Protein AF-A0A2H0WEZ4-F1 (afdb_monomer_lite)

Foldseek 3Di:
DDDDDDDDPPDDDDPDPDAQDPPFDWDQDDPVCVVPDPPCQQLVNDPQQDPVVRAGVVRHNNVQRHPVNQVVCCVVPSIGRGDPPPPHD

Radius of gyration: 21.71 Å; chains: 1; bounding box: 76×29×44 Å

Sequence (89 aa):
MRKDHRHSTFQRPHPTPKRLRTTIRFDGINPADFSTYDFRFACEDCSHFDAEGSRCTLGYDPQWHRKSFQQKSYELSGRMALCRFLEID

Secondary structure (DSSP, 8-state):
----------PPPPPPPPPPP----EEE--HHHHHH---TTSGGG-TTEETTTTEETTS--GGGGSHHHHHHHHHHHSEEE--SS----

pLDDT: mean 76.58, std 13.25, range [44.0, 92.0]

Structure (mmCIF, N/CA/C/O backbone):
data_AF-A0A2H0WEZ4-F1
#
_entry.id   AF-A0A2H0WEZ4-F1
#
loop_
_atom_site.group_PDB
_atom_site.id
_atom_site.type_symbol
_atom_site.label_atom_id
_atom_site.label_alt_id
_atom_site.label_comp_id
_atom_site.label_asym_id
_atom_site.label_entity_id
_atom_site.label_seq_id
_atom_site.pdbx_PDB_ins_code
_atom_site.Cartn_x
_atom_site.Cartn_y
_atom_site.Cartn_z
_atom_site.occupancy
_atom_site.B_iso_or_equiv
_atom_site.auth_seq_id
_atom_site.auth_comp_id
_atom_site.auth_asym_id
_atom_site.auth_atom_id
_atom_site.pdbx_PDB_model_num
ATOM 1 N N . MET A 1 1 ? 62.177 19.191 -27.261 1.00 44.00 1 MET A N 1
ATOM 2 C CA . MET A 1 1 ? 60.786 19.224 -27.767 1.00 44.00 1 MET A CA 1
ATOM 3 C C . MET A 1 1 ? 59.927 18.331 -26.873 1.00 44.00 1 MET A C 1
ATOM 5 O O . MET A 1 1 ? 60.004 17.120 -27.011 1.00 44.00 1 MET A O 1
ATOM 9 N N . ARG A 1 2 ? 59.201 18.894 -25.896 1.00 47.44 2 ARG A N 1
ATOM 10 C CA . ARG A 1 2 ? 58.285 18.145 -25.012 1.00 47.44 2 ARG A CA 1
ATOM 11 C C . ARG A 1 2 ? 56.864 18.305 -25.563 1.00 47.44 2 ARG A C 1
ATOM 13 O O . ARG A 1 2 ? 56.421 19.436 -25.727 1.00 47.44 2 ARG A O 1
ATOM 20 N N . LYS A 1 3 ? 56.197 17.206 -25.925 1.00 50.72 3 LYS A N 1
ATOM 21 C CA . LYS A 1 3 ? 54.777 17.195 -26.309 1.00 50.72 3 LYS A CA 1
ATOM 22 C C . LYS A 1 3 ? 54.000 16.538 -25.173 1.00 50.72 3 LYS A C 1
ATOM 24 O O . LYS A 1 3 ? 53.950 15.315 -25.089 1.00 50.72 3 LYS A O 1
ATOM 29 N N . ASP A 1 4 ? 53.437 17.358 -24.296 1.00 53.47 4 ASP A N 1
ATOM 30 C CA . ASP A 1 4 ? 52.555 16.907 -23.223 1.00 53.47 4 ASP A CA 1
ATOM 31 C C . ASP A 1 4 ? 51.177 16.563 -23.810 1.00 53.47 4 ASP A C 1
ATOM 33 O O . ASP A 1 4 ? 50.364 17.439 -24.115 1.00 53.47 4 ASP A O 1
ATOM 37 N N . HIS A 1 5 ? 50.921 15.268 -24.005 1.00 55.41 5 HIS A N 1
ATOM 38 C CA . HIS A 1 5 ? 49.603 14.737 -24.351 1.00 55.41 5 HIS A CA 1
ATOM 39 C C . HIS A 1 5 ? 48.688 14.790 -23.117 1.00 55.41 5 HIS A C 1
ATOM 41 O O . HIS A 1 5 ? 48.804 13.971 -22.206 1.00 55.41 5 HIS A O 1
ATOM 47 N N . ARG A 1 6 ? 47.753 15.748 -23.084 1.00 54.94 6 ARG A N 1
ATOM 48 C CA . ARG A 1 6 ? 46.680 15.798 -22.078 1.00 54.94 6 ARG A CA 1
ATOM 49 C C . ARG A 1 6 ? 45.576 14.809 -22.460 1.00 54.94 6 ARG A C 1
ATOM 51 O O . ARG A 1 6 ? 44.788 15.083 -23.361 1.00 54.94 6 ARG A O 1
ATOM 58 N N . HIS A 1 7 ? 45.503 13.674 -21.770 1.00 53.19 7 HIS A N 1
ATOM 59 C CA . HIS A 1 7 ? 44.324 12.809 -21.803 1.00 53.19 7 HIS A CA 1
ATOM 60 C C . HIS A 1 7 ? 43.188 13.476 -21.015 1.00 53.19 7 HIS A C 1
ATOM 62 O O . HIS A 1 7 ? 43.254 13.595 -19.795 1.00 53.19 7 HIS A O 1
ATOM 68 N N . SER A 1 8 ? 42.157 13.935 -21.727 1.00 56.94 8 SER A N 1
ATOM 69 C CA . SER A 1 8 ? 40.908 14.430 -21.143 1.00 56.94 8 SER A CA 1
ATOM 70 C C . SER A 1 8 ? 39.991 13.240 -20.857 1.00 56.94 8 SER A C 1
ATOM 72 O O . SER A 1 8 ? 39.419 12.652 -21.774 1.00 56.94 8 SER A O 1
ATOM 74 N N . THR A 1 9 ? 39.883 12.840 -19.591 1.00 59.91 9 THR A N 1
ATOM 75 C CA . THR A 1 9 ? 38.953 11.798 -19.144 1.00 59.91 9 THR A CA 1
ATOM 76 C C . THR A 1 9 ? 37.585 12.420 -18.879 1.00 59.91 9 THR A C 1
ATOM 78 O O . THR A 1 9 ? 37.285 12.903 -17.791 1.00 59.91 9 THR A O 1
ATOM 81 N N . PHE A 1 10 ? 36.729 12.413 -19.901 1.00 59.62 10 PHE A N 1
ATOM 82 C CA . PHE A 1 10 ? 35.327 12.801 -19.769 1.00 59.62 10 PHE A CA 1
ATOM 83 C C . PHE A 1 10 ? 34.579 11.710 -18.983 1.00 59.62 10 PHE A C 1
ATOM 85 O O . PHE A 1 10 ? 34.120 10.714 -19.545 1.00 59.62 10 PHE A O 1
ATOM 92 N N . GLN A 1 11 ? 34.520 11.847 -17.658 1.00 67.00 11 GLN A N 1
ATOM 93 C CA . GLN A 1 11 ? 33.752 10.942 -16.804 1.00 67.00 11 GLN A CA 1
ATOM 94 C C . GLN A 1 11 ? 32.254 11.182 -17.040 1.00 67.00 11 GLN A C 1
ATOM 96 O O . GLN A 1 11 ? 31.764 12.303 -16.907 1.00 67.00 11 GLN A O 1
ATOM 101 N N . ARG A 1 12 ? 31.521 10.131 -17.429 1.00 67.06 12 ARG A N 1
ATOM 102 C CA . ARG A 1 12 ? 30.060 10.190 -17.580 1.00 67.06 12 ARG A CA 1
ATOM 103 C C . ARG A 1 12 ? 29.423 10.382 -16.197 1.00 67.06 12 ARG A C 1
ATOM 105 O O . ARG A 1 12 ? 29.832 9.687 -15.268 1.00 67.06 12 ARG A O 1
ATOM 112 N N . PRO A 1 13 ? 28.430 11.274 -16.042 1.00 65.31 13 PRO A N 1
ATOM 113 C CA . PRO A 1 13 ? 27.767 11.458 -14.759 1.00 65.31 13 PRO A CA 1
ATOM 114 C C . PRO A 1 13 ? 27.085 10.152 -14.342 1.00 65.31 13 PRO A C 1
ATOM 116 O O . PRO A 1 13 ? 26.317 9.566 -15.108 1.00 65.31 13 PRO A O 1
ATOM 119 N N . HIS A 1 14 ? 27.387 9.686 -13.130 1.00 70.75 14 HIS A N 1
ATOM 120 C CA . HIS A 1 14 ? 26.694 8.548 -12.541 1.00 70.75 14 HIS A CA 1
ATOM 121 C C . HIS A 1 14 ? 25.206 8.891 -12.371 1.00 70.75 14 HIS A C 1
ATOM 123 O O . HIS A 1 14 ? 24.896 9.985 -11.887 1.00 70.75 14 HIS A O 1
ATOM 129 N N . PRO A 1 15 ? 24.278 7.991 -12.750 1.00 67.38 15 PRO A N 1
ATOM 130 C CA . PRO A 1 15 ? 22.858 8.212 -12.524 1.00 67.38 15 PRO A CA 1
ATOM 131 C C . PRO A 1 15 ? 22.621 8.367 -11.021 1.00 67.38 15 PRO A C 1
ATOM 133 O O . PRO A 1 15 ? 22.943 7.480 -10.230 1.00 67.38 15 PRO A O 1
ATOM 136 N N . THR A 1 16 ? 22.096 9.522 -10.621 1.00 68.62 16 THR A N 1
ATOM 137 C CA . THR A 1 16 ? 21.748 9.792 -9.230 1.00 68.62 16 THR A CA 1
ATOM 138 C C . THR A 1 16 ? 20.659 8.813 -8.790 1.00 68.62 16 THR A C 1
ATOM 140 O O . THR A 1 16 ? 19.654 8.662 -9.493 1.00 68.62 16 THR A O 1
ATOM 143 N N . PRO A 1 17 ? 20.818 8.133 -7.639 1.00 64.75 17 PRO A N 1
ATOM 144 C CA . PRO A 1 17 ? 19.773 7.261 -7.131 1.00 64.75 17 PRO A CA 1
ATOM 145 C C . PRO A 1 17 ? 18.515 8.103 -6.908 1.00 64.75 17 PRO A C 1
ATOM 147 O O . PRO A 1 17 ? 18.559 9.139 -6.236 1.00 64.75 17 PRO A O 1
ATOM 150 N N . LYS A 1 18 ? 17.399 7.688 -7.522 1.00 64.50 18 LYS A N 1
ATOM 151 C CA . LYS A 1 18 ? 16.102 8.346 -7.334 1.00 64.50 18 LYS A CA 1
ATOM 152 C C . LYS A 1 18 ? 15.828 8.397 -5.831 1.00 64.50 18 LYS A C 1
ATOM 154 O O . LYS A 1 18 ? 15.786 7.357 -5.179 1.00 64.50 18 LYS A O 1
ATOM 159 N N . ARG A 1 19 ? 15.677 9.606 -5.276 1.00 62.62 19 ARG A N 1
ATOM 160 C CA . ARG A 1 19 ? 15.295 9.778 -3.869 1.00 62.62 19 ARG A CA 1
ATOM 161 C C . ARG A 1 19 ? 13.961 9.071 -3.657 1.00 62.62 19 ARG A C 1
ATOM 163 O O . ARG A 1 19 ? 12.990 9.414 -4.332 1.00 62.62 19 ARG A O 1
ATOM 170 N N . LEU A 1 20 ? 13.933 8.108 -2.739 1.00 60.84 20 LEU A N 1
ATOM 171 C CA . LEU A 1 20 ? 12.694 7.453 -2.338 1.00 60.84 20 LEU A CA 1
ATOM 172 C C . LEU A 1 20 ? 11.738 8.529 -1.818 1.00 60.84 20 LEU A C 1
ATOM 174 O O . LEU A 1 20 ? 12.095 9.315 -0.935 1.00 60.84 20 LEU A O 1
ATOM 178 N N . ARG A 1 21 ? 10.546 8.623 -2.411 1.00 60.16 21 ARG A N 1
ATOM 179 C CA . ARG A 1 21 ? 9.532 9.579 -1.957 1.00 60.16 21 ARG A CA 1
ATOM 180 C C . ARG A 1 21 ? 8.949 9.059 -0.646 1.00 60.16 21 ARG A C 1
ATOM 182 O O . ARG A 1 21 ? 8.304 8.019 -0.616 1.00 60.16 21 ARG A O 1
ATOM 189 N N . THR A 1 22 ? 9.156 9.809 0.432 1.00 56.50 22 THR A N 1
ATOM 190 C CA . THR A 1 22 ? 8.774 9.465 1.8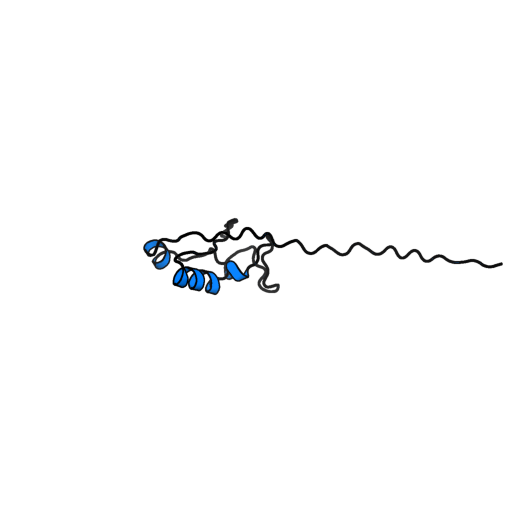14 1.00 56.50 22 THR A CA 1
ATOM 191 C C . THR A 1 22 ? 7.284 9.616 2.124 1.00 56.50 22 THR A C 1
ATOM 193 O O . THR A 1 22 ? 6.892 9.576 3.287 1.00 56.50 22 THR A O 1
ATOM 196 N N . THR A 1 23 ? 6.413 9.798 1.133 1.00 61.25 23 THR A N 1
ATOM 197 C CA . THR A 1 23 ? 4.986 10.022 1.396 1.00 61.25 23 THR A CA 1
ATOM 198 C C . THR A 1 23 ? 4.246 8.696 1.547 1.00 61.25 23 THR A C 1
ATOM 200 O O . THR A 1 23 ? 3.379 8.369 0.738 1.00 61.25 23 THR A O 1
ATOM 203 N N . ILE A 1 24 ? 4.608 7.918 2.565 1.00 72.81 24 ILE A N 1
ATOM 204 C CA . ILE A 1 24 ? 3.809 6.779 3.016 1.00 72.81 24 ILE A CA 1
ATOM 205 C C . ILE A 1 24 ? 2.818 7.309 4.043 1.00 72.81 24 ILE A C 1
ATOM 207 O O . ILE A 1 24 ? 3.198 7.898 5.055 1.00 72.81 24 ILE A O 1
ATOM 211 N N . ARG A 1 25 ? 1.530 7.135 3.754 1.00 78.00 25 ARG A N 1
ATOM 212 C CA . ARG A 1 25 ? 0.441 7.540 4.638 1.00 78.00 25 ARG A CA 1
ATOM 213 C C . ARG A 1 25 ? -0.266 6.295 5.139 1.00 78.00 25 ARG A C 1
ATOM 215 O O . ARG A 1 25 ? -0.703 5.475 4.341 1.00 78.00 25 ARG A O 1
ATOM 222 N N . PHE A 1 26 ? -0.383 6.202 6.456 1.00 86.00 26 PHE A N 1
ATOM 223 C CA . PHE A 1 26 ? -1.125 5.146 7.126 1.00 86.00 26 PHE A CA 1
ATOM 224 C C . PHE A 1 26 ? -2.598 5.536 7.205 1.00 86.00 26 PHE A C 1
ATOM 226 O O . PHE A 1 26 ? -2.946 6.506 7.884 1.00 86.00 26 PHE A O 1
ATOM 233 N N . ASP A 1 27 ? -3.448 4.799 6.503 1.00 86.31 27 ASP A N 1
ATOM 234 C CA . ASP A 1 27 ? -4.896 4.973 6.543 1.00 86.31 27 ASP A CA 1
ATOM 235 C C . ASP A 1 27 ? -5.503 4.080 7.613 1.00 86.31 27 ASP A C 1
ATOM 237 O O . ASP A 1 27 ? -5.084 2.936 7.782 1.00 86.31 27 ASP A O 1
ATOM 241 N N . GLY A 1 28 ? -6.488 4.608 8.338 1.00 88.12 28 GLY A N 1
ATOM 242 C CA . GLY A 1 28 ? -7.316 3.790 9.216 1.00 88.12 28 GLY A CA 1
ATOM 243 C C . GLY A 1 28 ? -8.225 2.899 8.382 1.00 88.12 28 GLY A C 1
ATOM 244 O O . GLY A 1 28 ? -8.877 3.392 7.463 1.00 88.12 28 GLY A O 1
ATOM 245 N N . ILE A 1 29 ? -8.263 1.611 8.710 1.00 86.25 29 ILE A N 1
ATOM 246 C CA . ILE A 1 29 ? -9.135 0.635 8.056 1.00 86.25 29 ILE A CA 1
ATOM 247 C C . ILE A 1 29 ? -10.156 0.140 9.077 1.00 86.25 29 ILE A C 1
ATOM 249 O O . ILE A 1 29 ? -9.822 -0.110 10.235 1.00 86.25 29 ILE A O 1
ATOM 253 N N . ASN A 1 30 ? -11.418 0.035 8.666 1.00 89.31 30 ASN A N 1
ATOM 254 C CA . ASN A 1 30 ? -12.465 -0.519 9.514 1.00 89.31 30 ASN A CA 1
ATOM 255 C C . ASN A 1 30 ? -12.259 -2.043 9.663 1.00 89.31 30 ASN A C 1
ATOM 257 O O . ASN A 1 30 ? -12.043 -2.714 8.655 1.00 89.31 30 ASN A O 1
ATOM 261 N N . PRO A 1 31 ? -12.379 -2.625 10.869 1.00 86.69 31 PRO A N 1
ATOM 262 C CA . PRO A 1 31 ? -12.310 -4.075 11.063 1.00 86.69 31 PRO A CA 1
ATOM 263 C C . PRO A 1 31 ? -13.250 -4.908 10.200 1.00 86.69 31 PRO A C 1
ATOM 265 O O . PRO A 1 31 ? -12.872 -6.006 9.785 1.00 86.69 31 PRO A O 1
ATOM 268 N N . ALA A 1 32 ? -14.443 -4.395 9.898 1.00 88.25 32 ALA A N 1
ATOM 269 C CA . ALA A 1 32 ? -15.363 -5.073 8.992 1.00 88.25 32 ALA A CA 1
ATOM 270 C C . ALA A 1 32 ? -14.768 -5.181 7.578 1.00 88.25 32 ALA A C 1
ATOM 272 O O . ALA A 1 32 ? -14.772 -6.264 6.991 1.00 88.25 32 ALA A O 1
ATOM 273 N N . ASP A 1 33 ? -14.176 -4.092 7.082 1.00 82.62 33 ASP A N 1
ATOM 274 C CA . ASP A 1 33 ? -13.515 -4.050 5.774 1.00 82.62 33 ASP A CA 1
ATOM 275 C C . ASP A 1 33 ? -12.260 -4.926 5.780 1.00 82.62 33 ASP A C 1
ATOM 277 O O . ASP A 1 33 ? -12.028 -5.686 4.848 1.00 82.62 33 ASP A O 1
ATOM 281 N N . PHE A 1 34 ? -11.484 -4.910 6.868 1.00 83.44 34 PHE A N 1
ATOM 282 C CA . PHE A 1 34 ? -10.278 -5.730 6.974 1.00 83.44 34 PHE A CA 1
ATOM 283 C C . PHE A 1 34 ? -10.552 -7.233 6.890 1.00 83.44 34 PHE A C 1
ATOM 285 O O . PHE A 1 34 ? -9.765 -7.984 6.323 1.00 83.44 34 PHE A O 1
ATOM 292 N N . SER A 1 35 ? -11.683 -7.667 7.437 1.00 83.06 35 SER A N 1
ATOM 293 C CA . SER A 1 35 ? -12.068 -9.081 7.462 1.00 83.06 35 SER A CA 1
ATOM 294 C C . SER A 1 35 ? -12.643 -9.568 6.130 1.00 83.06 35 SER A C 1
ATOM 296 O O . SER A 1 35 ? -12.673 -10.769 5.876 1.00 83.06 35 SER A O 1
ATOM 298 N N . THR A 1 36 ? -13.157 -8.649 5.312 1.00 80.62 36 THR A N 1
ATOM 299 C CA . THR A 1 36 ? -13.930 -8.965 4.103 1.00 80.62 36 THR A CA 1
ATOM 300 C C . THR A 1 36 ? -13.179 -8.659 2.815 1.00 80.62 36 THR A C 1
ATOM 302 O O . THR A 1 36 ? -13.440 -9.305 1.801 1.00 80.62 36 THR A O 1
ATOM 305 N N . TYR A 1 37 ? -12.253 -7.700 2.835 1.00 70.06 37 TYR A N 1
ATOM 306 C CA . TYR A 1 37 ? -11.542 -7.254 1.647 1.00 70.06 37 TYR A CA 1
ATOM 307 C C . TYR A 1 37 ? -10.256 -8.053 1.429 1.00 70.06 37 TYR A C 1
ATOM 309 O O . TYR A 1 37 ? -9.385 -8.131 2.295 1.00 70.06 37 TYR A O 1
ATOM 317 N N . ASP A 1 38 ? -10.106 -8.602 0.226 1.00 70.38 38 ASP A N 1
ATOM 318 C CA . ASP A 1 38 ? -8.824 -9.118 -0.241 1.00 70.38 38 ASP A CA 1
ATOM 319 C C . ASP A 1 38 ? -7.946 -7.925 -0.646 1.00 70.38 38 ASP A C 1
ATOM 321 O O . ASP A 1 38 ? -8.143 -7.316 -1.700 1.00 70.38 38 ASP A O 1
ATOM 325 N N . PHE A 1 39 ? -7.030 -7.516 0.235 1.00 66.94 39 PHE A N 1
ATOM 326 C CA . PHE A 1 39 ? -6.172 -6.347 0.028 1.00 66.94 39 PHE A CA 1
ATOM 327 C C . PHE A 1 39 ? -5.148 -6.574 -1.092 1.00 66.94 39 PHE A C 1
ATOM 329 O O . PHE A 1 39 ? -3.961 -6.764 -0.834 1.00 66.94 39 PHE A O 1
ATOM 336 N N . ARG A 1 40 ? -5.579 -6.426 -2.348 1.00 68.56 40 ARG A N 1
ATOM 337 C CA . ARG A 1 40 ? -4.718 -6.373 -3.550 1.00 68.56 40 ARG A CA 1
ATOM 338 C C . ARG A 1 40 ? -3.924 -5.068 -3.681 1.00 68.56 40 ARG A C 1
ATOM 340 O O . ARG A 1 40 ? -3.538 -4.650 -4.764 1.00 68.56 40 ARG A O 1
ATOM 347 N N . PHE A 1 41 ? -3.715 -4.379 -2.565 1.00 72.12 41 PHE A N 1
ATOM 348 C CA . PHE A 1 41 ? -2.950 -3.136 -2.490 1.00 72.12 41 PHE A CA 1
ATOM 349 C C . PHE A 1 41 ? -1.523 -3.380 -1.982 1.00 72.12 41 PHE A C 1
ATOM 351 O O . PHE A 1 41 ? -0.799 -2.423 -1.683 1.00 72.12 41 PHE A O 1
ATOM 358 N N . ALA A 1 42 ? -1.136 -4.649 -1.825 1.00 83.75 42 ALA A N 1
ATOM 359 C CA . ALA A 1 42 ? 0.217 -5.024 -1.475 1.00 83.75 42 ALA A CA 1
ATOM 360 C C . ALA A 1 42 ? 1.143 -4.842 -2.684 1.00 83.75 42 ALA A C 1
ATOM 362 O O . ALA A 1 42 ? 0.763 -5.102 -3.823 1.00 83.75 42 ALA A O 1
ATOM 363 N N . CYS A 1 43 ? 2.389 -4.431 -2.446 1.00 85.81 43 CYS A N 1
ATOM 364 C CA . CYS A 1 43 ? 3.386 -4.353 -3.513 1.00 85.81 43 CYS A CA 1
ATOM 365 C C . CYS A 1 43 ? 3.591 -5.710 -4.196 1.00 85.81 43 CYS A C 1
ATOM 367 O O . CYS A 1 43 ? 3.837 -5.733 -5.387 1.00 85.81 43 CYS A O 1
ATOM 369 N N . GLU A 1 44 ? 3.451 -6.820 -3.476 1.00 85.44 44 GLU A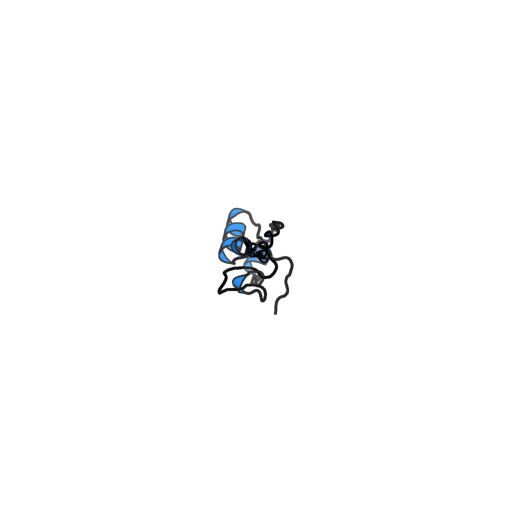 N 1
ATOM 370 C CA . GLU A 1 44 ? 3.631 -8.173 -4.023 1.00 85.44 44 GLU A CA 1
ATOM 371 C 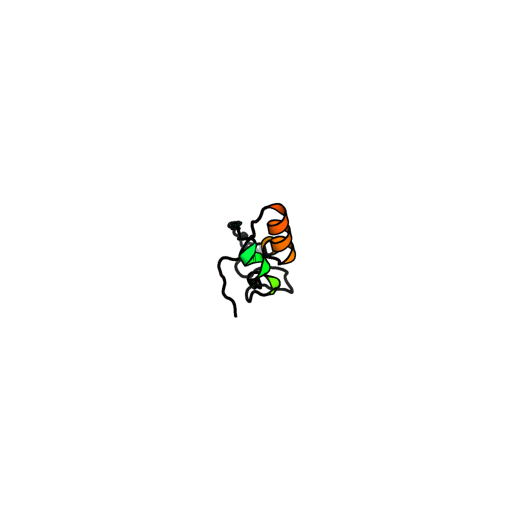C . GLU A 1 44 ? 2.653 -8.494 -5.167 1.00 85.44 44 GLU A C 1
ATOM 373 O O . GLU A 1 44 ? 3.013 -9.254 -6.061 1.00 85.44 44 GLU A O 1
ATOM 378 N N . ASP A 1 45 ? 1.486 -7.845 -5.183 1.00 82.56 45 ASP A N 1
ATOM 379 C CA . ASP A 1 45 ? 0.440 -8.010 -6.200 1.00 82.56 45 ASP A CA 1
ATOM 380 C C . ASP A 1 45 ? 0.369 -6.814 -7.176 1.00 82.56 45 ASP A C 1
ATOM 382 O O . ASP A 1 45 ? -0.536 -6.717 -7.999 1.00 82.56 45 ASP A O 1
ATOM 386 N N . CYS A 1 46 ? 1.305 -5.864 -7.083 1.00 83.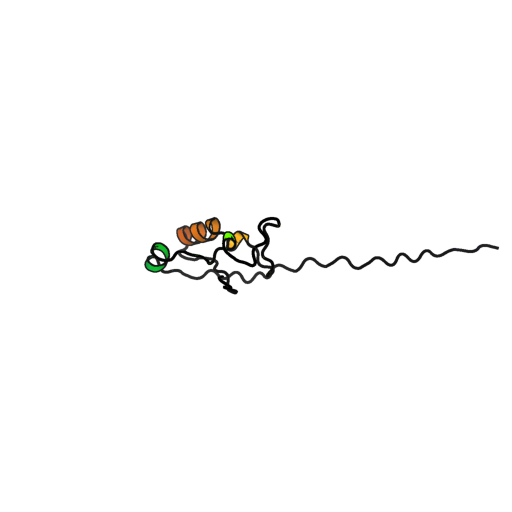25 46 CYS A N 1
ATOM 387 C CA . CYS A 1 46 ? 1.295 -4.626 -7.858 1.00 83.25 46 CYS A CA 1
ATOM 388 C C . CYS A 1 46 ? 2.173 -4.738 -9.112 1.00 83.25 46 CYS A C 1
ATOM 390 O O . CYS A 1 46 ? 3.348 -5.094 -9.022 1.00 83.25 46 CYS A O 1
ATOM 392 N N . SER A 1 47 ? 1.657 -4.302 -10.265 1.00 86.00 47 SER A N 1
ATOM 393 C CA . SER A 1 47 ? 2.389 -4.257 -11.546 1.00 86.00 47 SER A CA 1
ATOM 394 C C . SER A 1 47 ? 3.686 -3.433 -11.493 1.00 86.00 47 SER A C 1
ATOM 396 O O . SER A 1 47 ? 4.629 -3.669 -12.247 1.00 86.00 47 SER A O 1
ATOM 398 N N . HIS A 1 48 ? 3.770 -2.470 -10.571 1.00 85.50 48 HIS A N 1
ATOM 399 C CA . HIS A 1 48 ? 4.948 -1.629 -10.379 1.00 85.50 48 HIS A CA 1
ATOM 400 C C . HIS A 1 48 ? 6.020 -2.237 -9.474 1.00 85.50 48 HIS A C 1
ATOM 402 O O . HIS A 1 48 ? 7.059 -1.594 -9.265 1.00 85.50 48 HIS A O 1
ATOM 408 N N . PHE A 1 49 ? 5.790 -3.408 -8.891 1.00 88.38 49 PHE A N 1
ATOM 409 C CA . PHE A 1 49 ? 6.762 -4.055 -8.028 1.00 88.38 49 PHE A CA 1
ATOM 410 C C . PHE A 1 49 ? 7.722 -4.929 -8.833 1.00 88.38 49 PHE A C 1
ATOM 412 O O . PHE A 1 49 ? 7.346 -5.895 -9.485 1.00 88.38 49 PHE A O 1
ATOM 419 N N . ASP A 1 50 ? 8.999 -4.573 -8.759 1.00 89.31 50 ASP A N 1
ATOM 420 C CA . ASP A 1 50 ? 10.099 -5.368 -9.283 1.00 89.31 50 ASP A CA 1
ATOM 421 C C . ASP A 1 50 ? 10.507 -6.378 -8.204 1.00 89.31 50 ASP A C 1
ATOM 423 O O . ASP A 1 50 ? 11.182 -6.021 -7.230 1.00 89.31 50 ASP A O 1
ATOM 427 N N . ALA A 1 51 ? 10.051 -7.624 -8.361 1.00 86.88 51 ALA A N 1
ATOM 428 C CA . ALA A 1 51 ? 10.312 -8.711 -7.420 1.00 86.88 51 ALA A CA 1
ATOM 429 C C . ALA A 1 51 ? 11.800 -9.095 -7.365 1.00 86.88 51 ALA A C 1
ATOM 431 O O . ALA A 1 51 ? 12.316 -9.371 -6.281 1.00 86.88 51 ALA A O 1
ATOM 432 N N . GLU A 1 52 ? 12.503 -9.048 -8.501 1.00 89.12 52 GLU A N 1
ATOM 433 C CA . GLU A 1 52 ? 13.936 -9.350 -8.589 1.00 89.12 52 GLU A CA 1
ATOM 434 C C . GLU A 1 52 ? 14.752 -8.297 -7.829 1.00 89.12 52 GLU A C 1
ATOM 436 O O . GLU A 1 52 ? 15.605 -8.621 -7.002 1.00 89.12 52 GLU A O 1
ATOM 441 N N . GLY A 1 53 ? 14.429 -7.020 -8.044 1.00 87.12 53 GLY A N 1
ATOM 442 C CA . GLY A 1 53 ? 15.072 -5.897 -7.368 1.00 87.12 53 GLY A CA 1
ATOM 443 C C . GLY A 1 53 ? 14.523 -5.581 -5.974 1.00 87.12 53 GLY A C 1
ATOM 444 O O . GLY A 1 53 ? 15.046 -4.676 -5.322 1.00 87.12 53 GLY A O 1
ATOM 445 N N . SER A 1 54 ? 13.458 -6.259 -5.524 1.00 87.81 54 SER A N 1
ATOM 446 C CA . SER A 1 54 ? 12.708 -5.936 -4.299 1.00 87.81 54 SER A CA 1
ATOM 447 C C . SER A 1 54 ? 12.386 -4.438 -4.162 1.00 87.81 54 SER A C 1
ATOM 449 O O . SER A 1 54 ? 12.484 -3.871 -3.072 1.00 87.81 54 SER A O 1
ATOM 451 N N . ARG A 1 55 ? 12.009 -3.780 -5.265 1.00 87.44 55 ARG A N 1
ATOM 452 C CA . ARG A 1 55 ? 11.833 -2.316 -5.351 1.00 87.44 55 ARG A CA 1
ATOM 453 C C . ARG A 1 55 ? 10.535 -1.933 -6.054 1.00 87.44 55 ARG A C 1
ATOM 455 O O . ARG A 1 55 ? 10.052 -2.640 -6.928 1.00 87.44 55 ARG A O 1
ATOM 462 N N . CYS A 1 56 ? 9.984 -0.772 -5.713 1.00 85.31 56 CYS A N 1
ATOM 463 C CA . CYS A 1 56 ? 8.847 -0.206 -6.429 1.00 85.31 56 CYS A CA 1
ATOM 464 C C . CYS A 1 56 ? 9.372 0.708 -7.539 1.00 85.31 56 CYS A C 1
ATOM 466 O O . CYS A 1 56 ? 10.139 1.638 -7.281 1.00 85.31 56 CYS A O 1
ATOM 468 N N . THR A 1 57 ? 8.943 0.477 -8.775 1.00 86.38 57 THR A N 1
ATOM 469 C CA . THR A 1 57 ? 9.354 1.273 -9.944 1.00 86.38 57 THR A CA 1
ATOM 470 C C . THR A 1 57 ? 8.868 2.727 -9.880 1.00 86.38 57 THR A C 1
ATOM 472 O O . THR A 1 57 ? 9.517 3.615 -10.440 1.00 86.38 57 THR A O 1
ATOM 475 N N . LEU A 1 58 ? 7.810 2.998 -9.102 1.00 81.69 58 LEU A N 1
ATOM 476 C CA . LEU A 1 58 ? 7.329 4.348 -8.774 1.00 81.69 58 LEU A CA 1
ATOM 477 C C . LEU A 1 58 ? 8.234 5.095 -7.772 1.00 81.69 58 LEU A C 1
ATOM 479 O O . LEU A 1 58 ? 8.069 6.297 -7.565 1.00 81.69 58 LEU A O 1
ATOM 483 N N . GLY A 1 59 ? 9.206 4.411 -7.158 1.00 80.12 59 GLY A N 1
ATOM 484 C CA . GLY A 1 59 ? 10.151 5.005 -6.207 1.00 80.12 59 GLY A CA 1
ATOM 485 C C . GLY A 1 59 ? 9.655 5.069 -4.760 1.00 80.12 59 GLY A C 1
ATOM 486 O O . GLY A 1 59 ? 10.180 5.864 -3.977 1.00 80.12 59 GLY A O 1
ATOM 487 N N . TYR A 1 60 ? 8.658 4.254 -4.405 1.00 81.94 60 TYR A N 1
ATOM 488 C CA . TYR A 1 60 ? 8.261 4.016 -3.015 1.00 81.94 60 TYR A CA 1
ATOM 489 C C . TYR A 1 60 ? 9.119 2.935 -2.366 1.00 81.94 60 TYR A C 1
ATOM 491 O O . TYR A 1 60 ? 9.643 2.054 -3.046 1.00 81.94 60 TYR A O 1
ATOM 499 N N . ASP A 1 61 ? 9.234 2.993 -1.042 1.00 84.50 61 ASP A N 1
ATOM 500 C CA . ASP A 1 61 ? 9.814 1.904 -0.267 1.00 84.50 61 ASP A CA 1
ATOM 501 C C . ASP A 1 61 ? 8.786 0.757 -0.160 1.00 84.50 61 ASP A C 1
ATOM 503 O O . ASP A 1 61 ? 7.746 0.929 0.487 1.00 84.50 61 ASP A O 1
ATOM 507 N N . PRO A 1 62 ? 9.035 -0.408 -0.791 1.00 85.44 62 PRO A N 1
ATOM 508 C CA . PRO A 1 62 ? 8.084 -1.511 -0.787 1.00 85.44 62 PRO A CA 1
ATOM 509 C C . PRO A 1 62 ? 7.886 -2.110 0.594 1.00 85.44 62 PRO A C 1
ATOM 511 O O . PRO A 1 62 ? 6.857 -2.740 0.802 1.00 85.44 62 PRO A O 1
ATOM 514 N N . GLN A 1 63 ? 8.833 -1.948 1.529 1.00 86.75 63 GLN A N 1
ATOM 515 C CA . GLN A 1 63 ? 8.758 -2.582 2.848 1.00 86.75 63 GLN A CA 1
ATOM 516 C C . GLN A 1 63 ? 7.443 -2.254 3.562 1.00 86.75 63 GLN A C 1
ATOM 518 O O . GLN A 1 63 ? 6.857 -3.135 4.182 1.00 86.75 63 GLN A O 1
ATOM 523 N N . TRP A 1 64 ? 6.945 -1.027 3.406 1.00 85.31 64 TRP A N 1
ATOM 524 C CA . TRP A 1 64 ? 5.702 -0.554 4.023 1.00 85.31 64 TRP A CA 1
ATOM 525 C C . TRP A 1 64 ? 4.444 -1.069 3.330 1.00 85.31 64 TRP A C 1
ATOM 527 O O . TRP A 1 64 ? 3.393 -1.176 3.953 1.00 85.31 64 TRP A O 1
ATOM 537 N N . HIS A 1 65 ? 4.551 -1.394 2.045 1.00 85.38 65 HIS A N 1
ATOM 538 C CA . HIS A 1 65 ? 3.442 -1.846 1.214 1.00 85.38 65 HIS A CA 1
ATOM 539 C C . HIS A 1 65 ? 3.409 -3.370 1.052 1.00 85.38 65 HIS A C 1
ATOM 541 O O . HIS A 1 65 ? 2.575 -3.880 0.316 1.00 85.38 65 HIS A O 1
ATOM 547 N N . ARG A 1 66 ? 4.307 -4.131 1.688 1.00 87.44 66 ARG A N 1
ATOM 548 C CA . ARG A 1 66 ? 4.216 -5.600 1.690 1.00 87.44 66 ARG A CA 1
ATOM 549 C C . ARG A 1 66 ? 3.040 -6.055 2.539 1.00 87.44 66 ARG A C 1
ATOM 551 O O . ARG A 1 66 ? 2.774 -5.460 3.587 1.00 87.44 66 ARG A O 1
ATOM 558 N N . LYS A 1 67 ? 2.406 -7.162 2.147 1.00 87.50 67 LYS A N 1
ATOM 559 C CA . LYS A 1 67 ? 1.237 -7.711 2.847 1.00 87.50 67 LYS A CA 1
ATOM 560 C C . LYS A 1 67 ? 1.536 -7.984 4.319 1.00 87.50 67 LYS A C 1
ATOM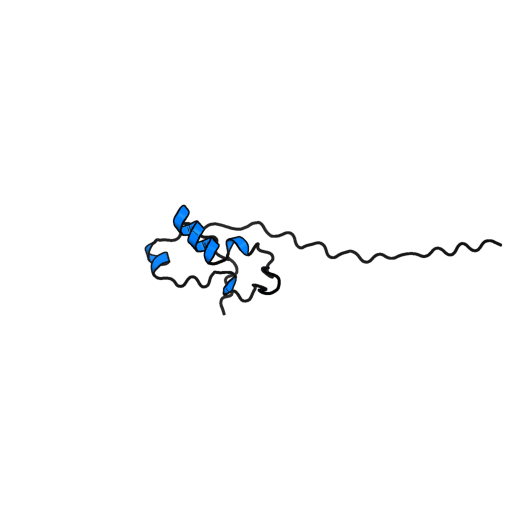 562 O O . LYS A 1 67 ? 0.777 -7.588 5.198 1.00 87.50 67 LYS A O 1
ATOM 567 N N . SER A 1 68 ? 2.706 -8.562 4.588 1.00 88.69 68 SER A N 1
ATOM 568 C CA . SER A 1 68 ? 3.191 -8.837 5.945 1.00 88.69 68 SER A CA 1
ATOM 569 C C . SER A 1 68 ? 3.300 -7.582 6.816 1.00 88.69 68 SER A C 1
ATOM 571 O O . SER A 1 68 ? 2.900 -7.596 7.981 1.00 88.69 68 SER A O 1
ATOM 573 N N . PHE A 1 69 ? 3.814 -6.479 6.265 1.00 89.44 69 PHE A N 1
ATOM 574 C CA . PHE A 1 69 ? 3.938 -5.228 7.005 1.00 89.44 69 PHE A CA 1
ATOM 575 C C . PHE A 1 69 ? 2.579 -4.563 7.208 1.00 89.44 69 PHE A C 1
ATOM 577 O O . PHE A 1 69 ? 2.278 -4.107 8.309 1.00 89.44 69 PHE A O 1
ATOM 584 N N . GLN A 1 70 ? 1.748 -4.527 6.167 1.00 87.44 70 GLN A N 1
ATOM 585 C CA . GLN A 1 70 ? 0.407 -3.962 6.241 1.00 87.44 70 GLN A CA 1
ATOM 586 C C . GLN A 1 70 ? -0.436 -4.684 7.300 1.00 87.44 70 GLN A C 1
ATOM 588 O O . GLN A 1 70 ? -1.006 -4.025 8.165 1.00 87.44 70 GLN A O 1
ATOM 593 N N . GLN A 1 71 ? -0.433 -6.019 7.306 1.00 88.94 71 GLN A N 1
ATOM 594 C CA . GLN A 1 71 ? -1.127 -6.822 8.311 1.00 88.94 71 GLN A CA 1
ATOM 595 C C . GLN A 1 71 ? -0.617 -6.532 9.726 1.00 88.94 71 GLN A C 1
ATOM 597 O O . GLN A 1 71 ? -1.402 -6.196 10.608 1.00 88.94 71 GLN A O 1
ATOM 602 N N . LYS A 1 72 ? 0.703 -6.550 9.933 1.00 91.00 72 LYS A N 1
ATOM 603 C CA . LYS A 1 72 ? 1.298 -6.222 11.235 1.00 91.00 72 LYS A CA 1
ATOM 604 C C . LYS A 1 72 ? 0.944 -4.804 11.698 1.00 91.00 72 LYS A C 1
ATOM 606 O O . LYS A 1 72 ? 0.646 -4.580 12.867 1.00 91.00 72 LYS A O 1
ATOM 611 N N . SER A 1 73 ? 0.994 -3.830 10.793 1.00 89.81 73 SER A N 1
ATOM 612 C CA . SER A 1 73 ? 0.640 -2.438 11.081 1.00 89.81 73 SER A CA 1
ATOM 613 C C . SER A 1 73 ? -0.829 -2.315 11.485 1.00 89.81 73 SER A C 1
ATOM 615 O O . SER A 1 73 ? -1.152 -1.592 12.434 1.00 89.81 73 SER A O 1
ATOM 617 N N . TYR A 1 74 ? -1.708 -3.048 10.803 1.00 90.19 74 TYR A N 1
ATOM 618 C CA . TYR A 1 74 ? -3.125 -3.102 11.118 1.00 90.19 74 TYR A CA 1
ATOM 619 C C . TYR A 1 74 ? -3.376 -3.709 12.498 1.00 90.19 74 TYR A C 1
ATOM 621 O O . TYR A 1 74 ? -4.042 -3.094 13.323 1.00 90.19 74 TYR A O 1
ATOM 629 N N . GLU A 1 75 ? -2.780 -4.863 12.787 1.00 90.25 75 GLU A N 1
ATOM 630 C CA . GLU A 1 75 ? -2.915 -5.549 14.076 1.00 90.25 75 GLU A CA 1
ATOM 631 C C . GLU A 1 75 ? -2.451 -4.675 15.250 1.00 90.25 75 GLU A C 1
ATOM 633 O O . GLU A 1 75 ? -3.044 -4.712 16.326 1.00 90.25 75 GLU A O 1
ATOM 638 N N . LEU A 1 76 ? -1.419 -3.850 15.042 1.00 92.00 76 LEU A N 1
ATOM 639 C CA . LEU A 1 76 ? -0.866 -2.979 16.081 1.00 92.00 76 LEU A CA 1
ATOM 640 C C . LEU A 1 76 ? -1.605 -1.647 16.248 1.00 92.00 76 LEU A C 1
ATOM 642 O O . LEU A 1 76 ? -1.590 -1.081 17.340 1.00 92.00 76 LEU A O 1
ATOM 646 N N . SER A 1 77 ? -2.177 -1.091 15.179 1.00 90.56 77 SER A N 1
ATOM 647 C CA . SER A 1 77 ? -2.646 0.306 15.183 1.00 90.56 77 SER A CA 1
ATOM 648 C C . SER A 1 77 ? -4.005 0.547 14.527 1.00 90.56 77 SER A C 1
ATOM 650 O O . SER A 1 77 ? -4.496 1.676 14.548 1.00 90.56 77 SER A O 1
ATOM 652 N N . GLY A 1 78 ? -4.604 -0.473 13.913 1.00 89.69 78 GLY A N 1
ATOM 653 C CA . GLY A 1 78 ? -5.780 -0.343 13.049 1.00 89.69 78 GLY A CA 1
ATOM 654 C C . GLY A 1 78 ? -5.507 0.447 11.766 1.00 89.69 78 GLY A C 1
ATOM 655 O O . GLY A 1 78 ? -6.442 0.920 11.119 1.00 89.69 78 GLY A O 1
ATOM 656 N N . ARG A 1 79 ? -4.230 0.659 11.410 1.00 90.00 79 ARG A N 1
ATOM 657 C CA . ARG A 1 79 ? -3.825 1.457 10.249 1.00 90.00 79 ARG A CA 1
ATOM 658 C C . ARG A 1 79 ? -2.895 0.693 9.321 1.00 90.00 79 ARG A C 1
ATOM 660 O O . ARG A 1 79 ? -2.019 -0.038 9.778 1.00 90.00 79 ARG A O 1
ATOM 667 N N . MET A 1 80 ? -3.030 0.929 8.021 1.00 88.31 80 MET A N 1
ATOM 668 C CA . MET A 1 80 ? -2.246 0.277 6.969 1.00 88.31 80 MET A CA 1
ATOM 669 C C . MET A 1 80 ? -1.643 1.304 6.018 1.00 88.31 80 MET A C 1
ATOM 671 O O . MET A 1 80 ? -2.265 2.313 5.691 1.00 88.31 80 MET A O 1
ATOM 675 N N . ALA A 1 81 ? -0.423 1.038 5.560 1.00 86.31 81 ALA A N 1
ATOM 676 C CA . ALA A 1 81 ? 0.200 1.805 4.492 1.00 86.31 81 ALA A CA 1
ATOM 677 C C . ALA A 1 81 ? -0.303 1.285 3.138 1.00 86.31 81 ALA A C 1
ATOM 679 O O . ALA A 1 81 ? 0.173 0.266 2.637 1.00 86.31 81 ALA A O 1
ATOM 680 N N . LEU A 1 82 ? -1.289 1.977 2.566 1.00 81.38 82 LEU A N 1
ATOM 681 C CA . LEU A 1 82 ? -1.840 1.658 1.252 1.00 81.38 82 LEU A CA 1
ATOM 682 C C . LEU A 1 82 ? -1.065 2.387 0.150 1.00 81.38 82 LEU A C 1
ATOM 684 O O . LEU A 1 82 ? -0.783 3.587 0.260 1.00 81.38 82 LEU A O 1
ATOM 688 N N . CYS A 1 83 ? -0.764 1.673 -0.938 1.00 78.81 83 CYS A N 1
ATOM 689 C CA . CYS A 1 83 ? -0.253 2.306 -2.148 1.00 78.81 83 CYS A CA 1
ATOM 690 C C . CYS A 1 83 ? -1.307 3.291 -2.686 1.00 78.81 83 CYS A C 1
ATOM 692 O O . CYS A 1 83 ? -2.498 3.000 -2.672 1.00 78.81 83 CYS A O 1
ATOM 694 N N . ARG A 1 84 ? -0.886 4.480 -3.133 1.00 75.12 84 ARG A N 1
ATOM 695 C CA . ARG A 1 84 ? -1.802 5.520 -3.656 1.00 75.12 84 ARG A CA 1
ATOM 696 C C . ARG A 1 84 ? -1.971 5.499 -5.163 1.00 75.12 84 ARG A C 1
ATOM 698 O O . ARG A 1 84 ? -2.925 6.070 -5.673 1.00 75.12 84 ARG A O 1
ATOM 705 N N . PHE A 1 85 ? -1.048 4.850 -5.851 1.00 71.44 85 PHE A N 1
ATOM 706 C CA . PHE A 1 85 ? -1.056 4.691 -7.297 1.00 71.44 85 PHE A CA 1
ATOM 707 C C . PHE A 1 85 ? -1.595 3.306 -7.613 1.00 71.44 85 PHE A C 1
ATOM 709 O O . PHE A 1 85 ? -0.885 2.484 -8.172 1.00 71.44 85 PHE A O 1
ATOM 716 N N . LEU A 1 86 ? -2.812 3.035 -7.134 1.00 6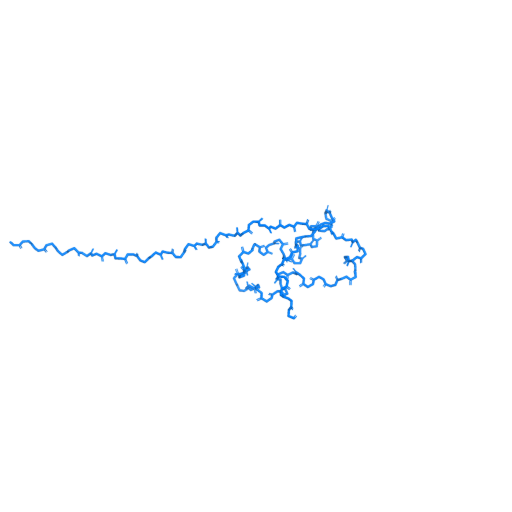1.38 86 LEU A N 1
ATOM 717 C CA . LEU A 1 86 ? -3.513 1.767 -7.315 1.00 61.38 86 LEU A CA 1
ATOM 718 C C . LEU A 1 86 ? -3.860 1.566 -8.796 1.00 61.38 86 LEU A C 1
ATOM 720 O O . LEU A 1 86 ? -5.015 1.672 -9.188 1.00 61.38 86 LEU A O 1
ATOM 724 N N . GLU A 1 87 ? -2.851 1.309 -9.619 1.00 53.19 87 GLU A N 1
ATOM 725 C CA . GLU A 1 87 ? -3.016 0.596 -10.875 1.00 53.19 87 GLU A CA 1
ATOM 726 C C . GLU A 1 87 ? -3.047 -0.886 -10.505 1.00 53.19 87 GLU A C 1
ATOM 728 O O . GLU A 1 87 ? -2.021 -1.511 -10.234 1.00 53.19 87 GLU A O 1
ATOM 733 N N . ILE A 1 88 ? -4.267 -1.388 -10.348 1.00 56.69 88 ILE A N 1
ATOM 734 C CA . ILE A 1 88 ? -4.567 -2.794 -10.099 1.00 56.69 88 ILE A CA 1
ATOM 735 C C . ILE A 1 88 ? -4.992 -3.347 -11.455 1.00 56.69 88 ILE A C 1
ATOM 737 O O . ILE A 1 88 ? -5.935 -2.814 -12.043 1.00 56.69 88 ILE A O 1
ATOM 741 N N . ASP A 1 89 ? -4.252 -4.337 -11.947 1.00 46.62 89 ASP A N 1
ATOM 742 C CA . ASP A 1 89 ? -4.560 -5.109 -13.160 1.00 46.62 89 ASP A CA 1
ATOM 743 C C . ASP A 1 89 ? -5.541 -6.249 -12.814 1.00 46.62 89 ASP A C 1
ATOM 745 O O . ASP A 1 89 ? -5.359 -6.881 -11.739 1.00 46.62 89 ASP A O 1
#